Protein AF-A0A2U3LKF2-F1 (afdb_monomer)

InterPro domains:
  IPR025751 RsbT co-antagonist protein RsbRD, N-terminal domain [PF14361] (4-112)

Sequence (149 aa):
MKKQSDRFANPVGHTISQGTKGILEVLIEGKELTEDLPFLNEIIKVRAIQDFTPSKAMIFIFLLKKVVRESLEKEIRQNQIYGALLEFESKIDDLALFAFDIYVKCREQIYELKTDELKRMTYTLLKKANLMYEIPAQEFEVKDQGCNS

Foldseek 3Di:
DDPPPPCVVCVPVVLVVVLVVLLVCCLVVVDDDDPPSVSLLVQLLVCLVVVHDLCRSLVVLLVVLVVVCVVCVVCCVPVVCVVVSVSSNVSSVVSSVVSSVSNVVSNVVVVVVVVVVVVVVVVVVCVVVVVDDPPPPPPPPPPPPPDDD

pLDDT: mean 81.43, std 18.06, range [33.91, 97.38]

Mean predicted aligned error: 11.16 Å

Structure (mmCIF, N/CA/C/O backbone):
data_AF-A0A2U3LKF2-F1
#
_entry.id   AF-A0A2U3LKF2-F1
#
loop_
_atom_site.group_PDB
_atom_site.id
_atom_site.type_symbol
_atom_site.label_atom_id
_atom_site.label_alt_id
_atom_site.label_comp_id
_atom_site.label_asym_id
_atom_site.label_entity_id
_atom_site.label_seq_id
_atom_site.pdbx_PDB_ins_code
_atom_site.Cartn_x
_atom_site.Cartn_y
_atom_site.Cartn_z
_atom_site.occupancy
_atom_site.B_iso_or_equiv
_atom_site.auth_seq_id
_atom_site.auth_comp_id
_atom_site.auth_asym_id
_atom_site.auth_atom_id
_atom_site.pdbx_PDB_model_num
ATOM 1 N N . MET A 1 1 ? -39.395 9.432 -0.610 1.00 33.91 1 MET A N 1
ATOM 2 C CA . MET A 1 1 ? -38.718 9.496 -1.926 1.00 33.91 1 MET A CA 1
ATOM 3 C C . MET A 1 1 ? -37.550 8.518 -1.905 1.00 33.91 1 MET A C 1
ATOM 5 O O . MET A 1 1 ? -36.685 8.651 -1.050 1.00 33.91 1 MET A O 1
ATOM 9 N N . LYS A 1 2 ? -37.569 7.479 -2.751 1.00 38.84 2 LYS A N 1
ATOM 10 C CA . LYS A 1 2 ? -36.494 6.476 -2.832 1.00 38.84 2 LYS A CA 1
ATOM 11 C C . LYS A 1 2 ? -35.317 7.085 -3.598 1.00 38.84 2 LYS A C 1
ATOM 13 O O . LYS A 1 2 ? -35.422 7.298 -4.800 1.00 38.84 2 LYS A O 1
ATOM 18 N N . LYS A 1 3 ? -34.216 7.378 -2.905 1.00 44.25 3 LYS A N 1
ATOM 19 C CA . LYS A 1 3 ? -32.954 7.803 -3.521 1.00 44.25 3 LYS A CA 1
ATOM 20 C C . LYS A 1 3 ? -32.288 6.549 -4.094 1.00 4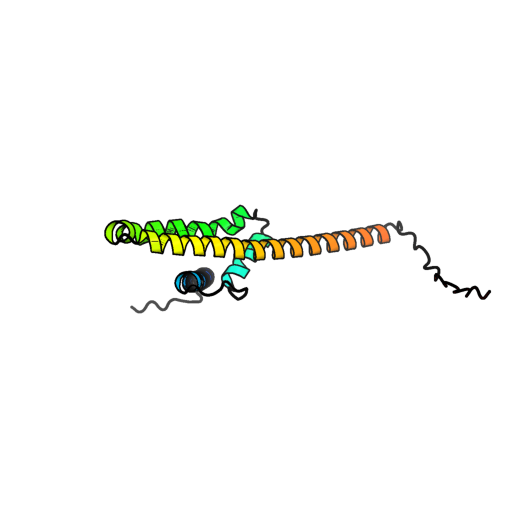4.25 3 LYS A C 1
ATOM 22 O O . LYS A 1 3 ? -31.585 5.845 -3.378 1.00 44.25 3 LYS A O 1
ATOM 27 N N . GLN A 1 4 ? -32.595 6.208 -5.345 1.00 44.81 4 GLN A N 1
ATOM 28 C CA . GLN A 1 4 ? -31.778 5.247 -6.086 1.00 44.81 4 GLN A CA 1
ATOM 29 C C . GLN A 1 4 ? -30.363 5.826 -6.132 1.00 44.81 4 GLN A C 1
ATOM 31 O O . GLN A 1 4 ? -30.167 6.938 -6.620 1.00 44.81 4 GLN A O 1
ATOM 36 N N . SER A 1 5 ? -29.402 5.127 -5.523 1.00 47.59 5 SER A N 1
ATOM 37 C CA . SER A 1 5 ? -27.995 5.490 -5.619 1.00 47.59 5 SER A CA 1
ATOM 38 C C . SER A 1 5 ? -27.586 5.311 -7.072 1.00 47.59 5 SER A C 1
ATOM 40 O O . SER A 1 5 ? -27.489 4.201 -7.599 1.00 47.59 5 SER A O 1
ATOM 42 N N . ASP A 1 6 ? -27.443 6.441 -7.744 1.00 51.88 6 ASP A N 1
ATOM 43 C CA . ASP A 1 6 ? -27.076 6.482 -9.139 1.00 51.88 6 ASP A CA 1
ATOM 44 C C . ASP A 1 6 ? -25.605 6.072 -9.259 1.00 51.88 6 ASP A C 1
ATOM 46 O O . ASP A 1 6 ? -24.676 6.856 -9.061 1.00 51.88 6 ASP A O 1
ATOM 50 N N . ARG A 1 7 ? -25.406 4.776 -9.504 1.00 46.69 7 ARG A N 1
ATOM 51 C CA . ARG A 1 7 ? -24.106 4.127 -9.719 1.00 46.69 7 ARG A CA 1
ATOM 52 C C . ARG A 1 7 ? -23.312 4.754 -10.876 1.00 46.69 7 ARG A C 1
ATOM 54 O O . ARG A 1 7 ? -22.106 4.544 -10.946 1.00 46.69 7 ARG A O 1
ATOM 61 N N . PHE A 1 8 ? -23.964 5.549 -11.730 1.00 52.59 8 PHE A N 1
ATOM 62 C CA . PHE A 1 8 ? -23.342 6.284 -12.830 1.00 52.59 8 PHE A CA 1
ATOM 63 C C . PHE A 1 8 ? -23.100 7.770 -12.527 1.00 52.59 8 PHE A C 1
ATOM 65 O O . PHE A 1 8 ? -22.276 8.386 -13.196 1.00 52.59 8 PHE A O 1
ATOM 72 N N . ALA A 1 9 ? -23.734 8.347 -11.499 1.00 57.00 9 ALA A N 1
ATOM 73 C CA . ALA A 1 9 ? -23.534 9.756 -11.144 1.00 57.00 9 ALA A CA 1
ATOM 74 C C . ALA A 1 9 ? -22.242 10.011 -10.346 1.00 57.00 9 ALA A C 1
ATOM 76 O O . ALA A 1 9 ? -21.758 11.140 -10.305 1.00 57.00 9 ALA A O 1
ATOM 77 N N . ASN A 1 10 ? -21.675 8.981 -9.700 1.00 48.38 10 ASN A N 1
ATOM 78 C CA . ASN A 1 10 ? -20.388 9.071 -9.000 1.00 48.38 10 ASN A CA 1
ATOM 79 C C . ASN A 1 10 ? -19.623 7.728 -9.024 1.00 48.38 10 ASN A C 1
ATOM 81 O O . ASN A 1 10 ? -19.538 7.038 -8.001 1.00 48.38 10 ASN A O 1
ATOM 85 N N . PRO A 1 11 ? -19.066 7.339 -10.183 1.00 59.09 11 PRO A N 1
ATOM 86 C CA . PRO A 1 11 ? -18.364 6.065 -10.340 1.00 59.09 11 PRO A CA 1
ATOM 87 C C . PRO A 1 11 ? -17.124 5.965 -9.440 1.00 59.09 11 PRO A C 1
ATOM 89 O O . PRO A 1 11 ? -16.844 4.904 -8.892 1.00 59.09 11 PRO A O 1
ATOM 92 N N . VAL A 1 12 ? -16.428 7.083 -9.200 1.00 66.19 12 VAL A N 1
ATOM 93 C CA . VAL A 1 12 ? -15.247 7.132 -8.322 1.00 66.19 12 VAL A CA 1
ATOM 94 C C . VAL A 1 12 ? -15.630 6.839 -6.872 1.00 66.19 12 VAL A 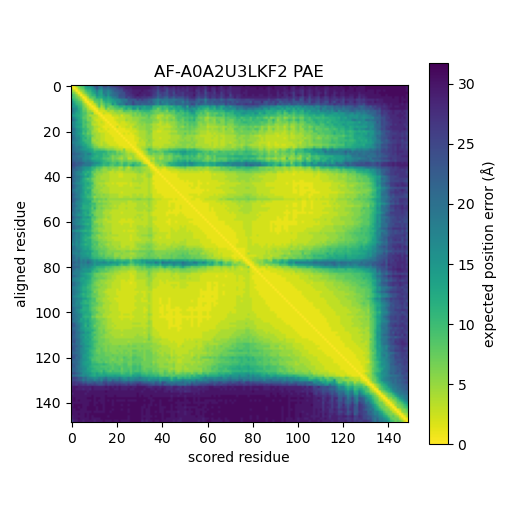C 1
ATOM 96 O O . VAL A 1 12 ? -15.018 5.991 -6.226 1.00 66.19 12 VAL A O 1
ATOM 99 N N . GLY A 1 13 ? -16.682 7.490 -6.366 1.00 66.19 13 GLY A N 1
ATOM 100 C CA . GLY A 1 13 ? -17.181 7.249 -5.013 1.00 66.19 13 GLY A CA 1
ATOM 101 C C . GLY A 1 13 ? -17.673 5.815 -4.813 1.00 66.19 13 GLY A C 1
ATOM 102 O O . GLY A 1 13 ? -17.444 5.232 -3.754 1.00 66.19 13 GLY A O 1
ATOM 103 N N . HIS A 1 14 ? -18.299 5.220 -5.833 1.00 71.00 14 HIS A N 1
ATOM 104 C CA . HIS A 1 14 ? -18.740 3.828 -5.774 1.00 71.00 14 HIS A CA 1
ATOM 105 C C . HIS A 1 14 ? -17.561 2.849 -5.696 1.00 71.00 14 HIS A C 1
ATOM 107 O O . HIS A 1 14 ? -17.560 1.985 -4.819 1.00 71.00 14 HIS A O 1
ATOM 113 N N . THR A 1 15 ? -16.537 3.019 -6.540 1.00 71.25 15 THR A N 1
ATOM 114 C CA . THR A 1 15 ? -15.325 2.183 -6.526 1.00 71.25 15 THR A CA 1
ATOM 115 C C . THR A 1 15 ? -14.587 2.279 -5.196 1.00 71.25 15 THR A C 1
ATOM 117 O O . THR A 1 15 ? -14.212 1.253 -4.632 1.00 71.25 15 THR A O 1
ATOM 120 N N . ILE A 1 16 ? -14.434 3.492 -4.651 1.00 73.25 16 ILE A N 1
ATOM 121 C CA . ILE A 1 16 ? -13.824 3.692 -3.331 1.00 73.25 16 ILE A CA 1
ATOM 122 C C . ILE A 1 16 ? -14.653 2.988 -2.256 1.00 73.25 16 ILE A C 1
ATOM 124 O O . ILE A 1 16 ? -14.103 2.232 -1.468 1.00 73.25 16 ILE A O 1
ATOM 128 N N . SER A 1 17 ? -15.975 3.171 -2.246 1.00 75.69 17 SER A N 1
ATOM 129 C CA . SER A 1 17 ? -16.845 2.553 -1.239 1.00 75.69 17 SER A CA 1
ATOM 130 C C . SER A 1 17 ? -16.799 1.022 -1.272 1.00 75.69 17 SER A C 1
ATOM 132 O O . SER A 1 17 ? -16.689 0.406 -0.213 1.00 75.69 17 SER A O 1
ATOM 134 N N . GLN A 1 18 ? -16.858 0.407 -2.456 1.00 77.69 18 GLN A N 1
ATOM 135 C CA . GLN A 1 18 ? -16.754 -1.051 -2.600 1.00 77.69 18 GLN A CA 1
ATOM 136 C C . GLN A 1 18 ? -15.370 -1.557 -2.189 1.00 77.69 18 GLN A C 1
ATOM 138 O O . GLN A 1 18 ? -15.256 -2.535 -1.457 1.00 77.69 18 GLN A O 1
ATOM 143 N N . GLY A 1 19 ? -14.323 -0.849 -2.602 1.00 79.75 19 GLY A N 1
ATOM 144 C CA . GLY A 1 19 ? -12.950 -1.170 -2.257 1.00 79.75 19 GLY A CA 1
ATOM 145 C C . GLY A 1 19 ? -12.657 -1.110 -0.763 1.00 79.75 19 GLY A C 1
ATOM 146 O O . GLY A 1 19 ? -12.102 -2.045 -0.190 1.00 79.75 19 GLY A O 1
ATOM 147 N N . THR A 1 20 ? -13.084 -0.028 -0.112 1.00 80.25 20 THR A N 1
ATOM 148 C CA . THR A 1 20 ? -12.977 0.130 1.340 1.00 80.25 20 THR A CA 1
ATOM 149 C C . THR A 1 20 ? -13.792 -0.927 2.075 1.00 80.25 20 THR A C 1
ATOM 151 O O . THR A 1 20 ? -13.318 -1.453 3.078 1.00 80.25 20 THR A O 1
ATOM 154 N N . LYS A 1 21 ? -14.984 -1.280 1.573 1.00 83.00 21 LYS A N 1
ATOM 155 C CA . LYS A 1 21 ? -15.794 -2.358 2.148 1.00 83.00 21 LYS A CA 1
ATOM 156 C C . LYS A 1 21 ? -15.058 -3.700 2.099 1.00 83.00 21 LYS A C 1
ATOM 158 O O . LYS A 1 21 ? -14.974 -4.352 3.130 1.00 83.00 21 LYS A O 1
ATOM 163 N N . GLY A 1 22 ? -14.469 -4.062 0.958 1.00 82.38 22 GLY A N 1
ATOM 164 C CA . GLY A 1 22 ? -13.697 -5.303 0.832 1.00 82.38 22 GLY A CA 1
ATOM 165 C C . GLY A 1 22 ? -12.484 -5.353 1.767 1.00 82.38 22 GLY A C 1
ATOM 166 O O . GLY A 1 22 ? -12.247 -6.368 2.414 1.00 82.38 22 GLY A O 1
ATOM 167 N N . ILE A 1 23 ? -11.759 -4.237 1.915 1.00 85.50 23 ILE A N 1
ATOM 168 C CA . ILE A 1 23 ? -10.658 -4.135 2.889 1.00 85.50 23 ILE A CA 1
ATOM 169 C C . ILE A 1 23 ? -11.175 -4.345 4.318 1.00 85.50 23 ILE A C 1
ATOM 171 O O . ILE A 1 23 ? -10.581 -5.097 5.086 1.00 85.50 23 ILE A O 1
ATOM 175 N N . LEU A 1 24 ? -12.281 -3.693 4.682 1.00 83.88 24 LEU A N 1
ATOM 176 C CA . LEU A 1 24 ? -12.844 -3.799 6.024 1.00 83.88 24 LEU A CA 1
ATOM 177 C C . LEU A 1 24 ? -13.338 -5.220 6.330 1.00 83.88 24 LEU A C 1
ATOM 179 O O . LEU A 1 24 ? -13.115 -5.705 7.434 1.00 83.88 24 LEU A O 1
ATOM 183 N N . GLU A 1 25 ? -13.967 -5.892 5.365 1.00 84.69 25 GLU A N 1
ATOM 184 C CA . GLU A 1 25 ? -14.398 -7.289 5.497 1.00 84.69 25 GLU A CA 1
ATOM 185 C C . GLU A 1 25 ? -13.208 -8.207 5.787 1.00 84.69 25 GLU A C 1
ATOM 187 O O . GLU A 1 25 ? -13.260 -8.971 6.746 1.00 84.69 25 GLU A O 1
ATOM 192 N N . VAL A 1 26 ? -12.099 -8.070 5.053 1.00 85.81 26 VAL A N 1
ATOM 193 C CA . VAL A 1 26 ? -10.884 -8.860 5.312 1.00 85.81 26 VAL A CA 1
ATOM 194 C C . VAL A 1 26 ? -10.314 -8.590 6.707 1.00 85.81 26 VAL A C 1
ATOM 196 O O . VAL A 1 26 ? -10.003 -9.533 7.437 1.00 85.81 26 VAL A O 1
ATOM 199 N N . LEU A 1 27 ? -10.242 -7.320 7.119 1.00 87.12 27 LEU A N 1
ATOM 200 C CA . LEU A 1 27 ? -9.742 -6.944 8.446 1.00 87.12 27 LEU A CA 1
ATOM 201 C C . LEU A 1 27 ? -10.626 -7.491 9.582 1.00 87.12 27 LEU A C 1
ATOM 203 O O . LEU A 1 27 ? -10.112 -7.973 10.594 1.00 87.12 27 LEU A O 1
ATOM 207 N N . ILE A 1 28 ? -11.951 -7.442 9.433 1.00 86.06 28 ILE A N 1
ATOM 208 C CA . ILE A 1 28 ? -12.887 -7.928 10.456 1.00 86.06 28 ILE A CA 1
ATOM 209 C C . ILE A 1 28 ? -12.882 -9.455 10.506 1.00 86.06 28 ILE A C 1
ATOM 211 O O . ILE A 1 28 ? -12.711 -10.033 11.578 1.00 86.06 28 ILE A O 1
ATOM 215 N N . GLU A 1 29 ? -13.021 -10.111 9.356 1.00 83.31 29 GLU A N 1
ATOM 216 C CA . GLU A 1 29 ? -13.147 -11.567 9.264 1.00 83.31 29 GLU A CA 1
ATOM 217 C C . GLU A 1 29 ? -11.816 -12.288 9.518 1.00 83.31 29 GLU A C 1
ATOM 219 O O . GLU A 1 29 ? -11.813 -13.495 9.745 1.00 83.31 29 GLU A O 1
ATOM 224 N N . GLY A 1 30 ? -10.686 -11.564 9.515 1.00 71.44 30 GLY A N 1
ATOM 225 C CA . GLY A 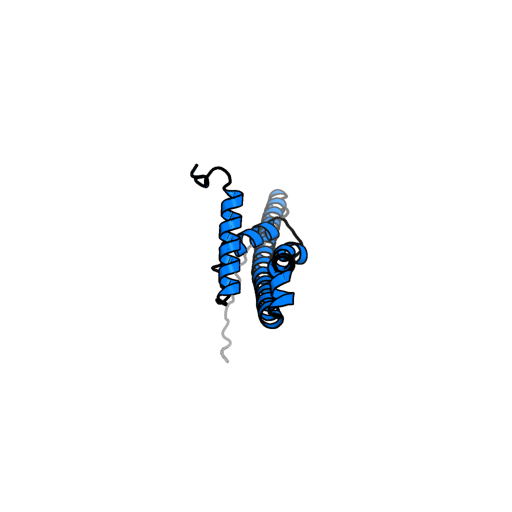1 30 ? -9.361 -12.155 9.717 1.00 71.44 30 GLY A CA 1
ATOM 226 C C . GLY A 1 30 ? -8.984 -13.125 8.601 1.00 71.44 30 GLY A C 1
ATOM 227 O O . GLY A 1 30 ? -8.244 -14.077 8.836 1.00 71.44 30 GLY A O 1
ATOM 228 N N . LYS A 1 31 ? -9.531 -12.906 7.401 1.00 74.81 31 LYS A N 1
ATOM 229 C CA . LYS A 1 31 ? -9.160 -13.669 6.213 1.00 74.81 31 LYS A CA 1
ATOM 230 C C . LYS A 1 31 ? -7.699 -13.404 5.877 1.00 74.81 31 LYS A C 1
ATOM 232 O O . LYS A 1 31 ? -7.184 -12.313 6.115 1.00 74.81 31 LYS A O 1
ATOM 237 N N . GLU A 1 32 ? -7.059 -14.408 5.297 1.00 73.12 32 GLU A N 1
ATOM 238 C CA . GLU A 1 32 ? -5.692 -14.283 4.813 1.00 73.12 32 GLU A CA 1
ATOM 239 C C . GLU A 1 32 ? -5.599 -13.158 3.772 1.00 73.12 32 GLU A C 1
ATOM 241 O O . GLU A 1 32 ? -6.438 -13.047 2.869 1.00 73.12 32 GLU A O 1
ATOM 246 N N . LEU A 1 33 ? -4.591 -12.298 3.930 1.00 76.19 33 LEU A N 1
ATOM 247 C CA . LEU A 1 33 ? -4.280 -11.245 2.973 1.00 76.19 33 LEU A CA 1
ATOM 248 C C . LEU A 1 33 ? -3.720 -11.907 1.717 1.00 76.19 33 LEU A C 1
ATOM 250 O O . LEU A 1 33 ? -2.580 -12.360 1.693 1.00 76.19 33 LEU A O 1
ATOM 254 N N . THR A 1 34 ? -4.544 -11.991 0.683 1.00 70.56 34 THR A N 1
ATOM 255 C CA . THR A 1 34 ? -4.168 -12.585 -0.601 1.00 70.56 34 THR A CA 1
ATOM 256 C C . THR A 1 34 ? -4.045 -11.507 -1.670 1.00 70.56 34 THR A C 1
ATOM 258 O O . THR A 1 34 ? -4.594 -10.406 -1.545 1.00 70.56 34 THR A O 1
ATOM 261 N N . GLU A 1 35 ? -3.343 -11.832 -2.760 1.00 59.97 35 GLU A N 1
ATOM 262 C CA . GLU A 1 35 ? -3.232 -10.962 -3.941 1.00 59.97 35 GLU A CA 1
ATOM 263 C C . GLU A 1 35 ? -4.603 -10.635 -4.574 1.00 59.97 35 GLU A C 1
ATOM 265 O O . GLU A 1 35 ? -4.690 -9.728 -5.396 1.00 59.97 35 GLU A O 1
ATOM 270 N N . ASP A 1 36 ? -5.692 -11.277 -4.143 1.00 64.44 36 ASP A N 1
ATOM 271 C CA . ASP A 1 36 ? -7.050 -11.072 -4.650 1.00 64.44 36 ASP A CA 1
ATOM 272 C C . ASP A 1 36 ? -7.788 -9.876 -4.026 1.00 64.44 36 ASP A C 1
ATOM 274 O O . ASP A 1 36 ? -9.000 -9.762 -4.184 1.00 64.44 36 ASP A O 1
ATOM 278 N N . LEU A 1 37 ? -7.095 -8.956 -3.343 1.00 79.31 37 LEU A N 1
ATOM 279 C CA . LEU A 1 37 ? -7.643 -7.664 -2.906 1.00 79.31 37 LEU A CA 1
ATOM 280 C C . LEU A 1 37 ? -7.552 -6.638 -4.053 1.00 79.31 37 LEU A C 1
ATOM 282 O O . LEU A 1 37 ? -6.597 -5.854 -4.115 1.00 79.31 37 LEU A O 1
ATOM 286 N N . PRO A 1 38 ? -8.538 -6.562 -4.972 1.00 81.12 38 PRO A N 1
ATOM 287 C CA . PRO A 1 38 ? -8.337 -5.921 -6.268 1.00 81.12 38 PRO A CA 1
ATOM 288 C C . PRO A 1 38 ? -8.229 -4.409 -6.094 1.00 81.12 38 PRO A C 1
ATOM 290 O O . PRO A 1 38 ? -7.393 -3.755 -6.705 1.00 81.12 38 PRO A O 1
ATOM 293 N N . PHE A 1 39 ? -9.023 -3.847 -5.182 1.00 84.38 39 PHE A N 1
ATOM 294 C CA . PHE A 1 39 ? -8.969 -2.426 -4.874 1.00 84.38 39 PHE A CA 1
ATOM 295 C C . PHE A 1 39 ? -7.638 -2.003 -4.249 1.00 84.38 39 PHE A C 1
ATOM 297 O O . PHE A 1 39 ? -7.114 -0.951 -4.613 1.00 84.38 39 PHE A O 1
ATOM 304 N N . LEU A 1 40 ? -7.091 -2.808 -3.328 1.00 89.31 40 LEU A N 1
ATOM 305 C CA . LEU A 1 40 ? -5.801 -2.520 -2.705 1.00 89.31 40 LEU A CA 1
ATOM 306 C C . LEU A 1 40 ? -4.691 -2.551 -3.758 1.00 89.31 40 LEU A C 1
ATOM 308 O O . LEU A 1 40 ? -3.914 -1.606 -3.858 1.00 89.31 40 LEU A O 1
ATOM 312 N N . ASN A 1 41 ? -4.669 -3.582 -4.601 1.00 89.38 41 ASN A N 1
ATOM 313 C CA . ASN A 1 41 ? -3.715 -3.669 -5.700 1.00 89.38 41 ASN A CA 1
ATOM 314 C C . ASN A 1 41 ? -3.776 -2.448 -6.616 1.00 89.38 41 ASN A C 1
ATOM 316 O O . ASN A 1 41 ? -2.747 -1.838 -6.900 1.00 89.38 41 ASN A O 1
ATOM 320 N N . GLU A 1 42 ? -4.970 -2.061 -7.063 1.00 89.50 42 GLU A N 1
ATOM 321 C CA . GLU A 1 42 ? -5.121 -0.948 -7.999 1.00 89.50 42 GLU A CA 1
ATOM 322 C C . GLU A 1 42 ? -4.697 0.392 -7.386 1.00 89.50 42 GLU A C 1
ATOM 324 O O . GLU A 1 42 ? -3.937 1.136 -8.010 1.00 89.50 42 GLU A O 1
ATOM 329 N N . ILE A 1 43 ? -5.093 0.698 -6.143 1.00 91.12 43 ILE A N 1
ATOM 330 C CA . ILE A 1 43 ? -4.673 1.956 -5.509 1.00 91.12 43 ILE A CA 1
ATOM 331 C C . ILE A 1 43 ? -3.158 2.001 -5.274 1.00 91.12 43 ILE A C 1
ATOM 333 O O . ILE A 1 43 ? -2.543 3.057 -5.450 1.00 91.12 43 ILE A O 1
ATOM 337 N N . ILE A 1 44 ? -2.541 0.872 -4.915 1.00 94.12 44 ILE A N 1
ATOM 338 C CA . ILE A 1 44 ? -1.095 0.792 -4.707 1.00 94.12 44 ILE A CA 1
ATOM 339 C C . ILE A 1 44 ? -0.333 0.944 -6.026 1.00 94.12 44 ILE A C 1
ATOM 341 O O . ILE A 1 44 ? 0.602 1.745 -6.085 1.00 94.12 44 ILE A O 1
ATOM 345 N N . LYS A 1 45 ? -0.763 0.269 -7.101 1.00 93.56 45 LYS A N 1
ATOM 346 C CA . LYS A 1 45 ? -0.178 0.426 -8.444 1.00 93.56 45 LYS A CA 1
ATOM 347 C C . LYS A 1 45 ? -0.255 1.870 -8.930 1.00 93.56 45 LYS A C 1
ATOM 349 O O . LYS A 1 45 ? 0.751 2.417 -9.374 1.00 93.56 45 LYS A O 1
ATOM 354 N N . VAL A 1 46 ? -1.415 2.521 -8.799 1.00 93.25 46 VAL A N 1
ATOM 355 C CA . VAL A 1 46 ? -1.577 3.936 -9.179 1.00 93.25 46 VAL A CA 1
ATOM 356 C C . VAL A 1 46 ? -0.579 4.815 -8.425 1.00 93.25 46 VAL A C 1
ATOM 358 O O . VAL A 1 46 ? 0.093 5.647 -9.034 1.00 93.25 46 VAL A O 1
ATOM 361 N N . ARG A 1 47 ? -0.420 4.601 -7.115 1.00 94.19 47 ARG A N 1
ATOM 362 C CA . ARG A 1 47 ? 0.533 5.364 -6.296 1.00 94.19 47 ARG A CA 1
ATOM 363 C C . ARG A 1 47 ? 1.994 5.084 -6.671 1.00 94.19 47 ARG A C 1
ATOM 365 O O . ARG A 1 47 ? 2.802 6.010 -6.646 1.00 94.19 47 ARG A O 1
ATOM 372 N N . ALA A 1 48 ? 2.330 3.852 -7.051 1.00 96.00 48 ALA A N 1
ATOM 373 C CA . ALA A 1 48 ? 3.658 3.488 -7.546 1.00 96.00 48 ALA A CA 1
ATOM 374 C C . ALA A 1 48 ? 3.984 4.160 -8.889 1.00 96.00 48 ALA A C 1
ATOM 376 O O . ALA A 1 48 ? 5.082 4.700 -9.050 1.00 96.00 48 ALA A O 1
ATOM 377 N N . ILE A 1 49 ? 3.021 4.188 -9.817 1.00 95.06 49 ILE A N 1
ATOM 378 C CA . ILE A 1 49 ? 3.129 4.876 -11.115 1.00 95.06 49 ILE A CA 1
ATOM 379 C C . ILE A 1 49 ? 3.288 6.390 -10.924 1.00 95.06 49 ILE A C 1
ATOM 381 O O . ILE A 1 49 ? 4.077 7.020 -11.623 1.00 95.06 49 ILE A O 1
ATOM 385 N N . GLN A 1 50 ? 2.584 6.970 -9.949 1.00 94.38 50 GLN A N 1
ATOM 386 C CA . GLN A 1 50 ? 2.663 8.393 -9.594 1.00 94.38 50 GLN A CA 1
ATOM 387 C C . GLN A 1 50 ? 3.939 8.789 -8.828 1.00 94.38 50 GLN A C 1
ATOM 389 O O . GLN A 1 50 ? 4.054 9.935 -8.402 1.00 94.38 50 GLN A O 1
ATOM 394 N N . ASP A 1 51 ? 4.895 7.872 -8.656 1.00 93.56 51 ASP A N 1
ATOM 395 C CA . ASP A 1 51 ? 6.200 8.149 -8.042 1.00 93.56 51 ASP A CA 1
ATOM 396 C C . ASP A 1 51 ? 6.140 8.637 -6.587 1.00 93.56 51 ASP A C 1
ATOM 398 O O . ASP A 1 51 ? 7.020 9.348 -6.099 1.00 93.56 51 ASP A O 1
ATOM 402 N N . PHE A 1 52 ? 5.099 8.236 -5.852 1.00 95.62 52 PHE A N 1
ATOM 403 C CA . PHE A 1 52 ? 5.051 8.476 -4.414 1.00 95.62 52 PHE A CA 1
ATOM 404 C C . PHE A 1 52 ? 6.167 7.722 -3.696 1.00 95.62 52 PHE A C 1
ATOM 406 O O . PHE A 1 52 ? 6.501 6.607 -4.060 1.00 95.62 52 PHE A O 1
ATOM 413 N N . THR A 1 53 ? 6.703 8.279 -2.608 1.00 97.38 53 THR A N 1
ATOM 414 C CA . THR A 1 53 ? 7.573 7.497 -1.717 1.00 97.38 53 THR A CA 1
ATOM 415 C C . THR A 1 53 ? 6.782 6.339 -1.098 1.00 97.38 53 THR A C 1
ATOM 417 O O . THR A 1 53 ? 5.573 6.491 -0.889 1.00 97.38 53 THR A O 1
ATOM 420 N N . PRO A 1 54 ? 7.429 5.227 -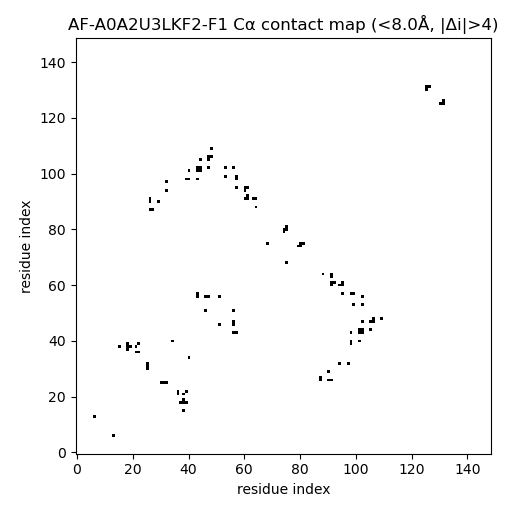0.699 1.00 96.56 54 PRO A N 1
ATOM 421 C CA . PRO A 1 54 ? 6.716 4.110 -0.077 1.00 96.56 54 PRO A CA 1
ATOM 422 C C . PRO A 1 54 ? 5.873 4.541 1.134 1.00 96.56 54 PRO A C 1
ATOM 424 O O . PRO A 1 54 ? 4.710 4.169 1.264 1.00 96.56 54 PRO A O 1
ATOM 427 N N . SER A 1 55 ? 6.406 5.440 1.968 1.00 97.25 55 SER A N 1
ATOM 428 C CA . SER A 1 55 ? 5.680 6.018 3.106 1.00 97.25 55 SER A CA 1
ATOM 429 C C . SER A 1 55 ? 4.402 6.763 2.697 1.00 97.25 55 SER A C 1
ATOM 431 O O . SER A 1 55 ? 3.348 6.570 3.304 1.00 97.25 55 SER A O 1
ATOM 433 N N . LYS A 1 56 ? 4.457 7.586 1.641 1.00 95.75 56 LYS A N 1
ATOM 434 C CA . LYS A 1 56 ? 3.279 8.285 1.105 1.00 95.75 56 LYS A CA 1
ATOM 435 C C . LYS A 1 56 ? 2.304 7.317 0.442 1.00 95.75 56 LYS A C 1
ATOM 437 O O . LYS A 1 56 ? 1.095 7.533 0.514 1.00 95.75 56 LYS A O 1
ATOM 442 N N . ALA A 1 57 ? 2.805 6.249 -0.173 1.00 94.94 57 ALA A N 1
ATOM 443 C CA . ALA A 1 57 ? 1.967 5.236 -0.787 1.00 94.94 57 ALA A CA 1
ATOM 444 C C . ALA A 1 57 ? 1.118 4.497 0.264 1.00 94.94 57 ALA A C 1
ATOM 446 O O . ALA A 1 57 ? -0.075 4.323 0.028 1.00 94.94 57 ALA A O 1
ATOM 447 N N . MET A 1 58 ? 1.673 4.198 1.446 1.00 96.25 58 MET A N 1
ATOM 448 C CA . MET A 1 58 ? 0.987 3.440 2.508 1.00 96.25 58 MET A CA 1
ATOM 449 C C . MET A 1 58 ? 0.177 4.279 3.501 1.00 96.25 58 MET A C 1
ATOM 451 O O . MET A 1 58 ? -0.692 3.738 4.179 1.00 96.25 58 MET A O 1
ATOM 455 N N . ILE A 1 59 ? 0.409 5.595 3.596 1.00 94.50 59 ILE A N 1
ATOM 456 C CA . ILE A 1 59 ? -0.161 6.436 4.669 1.00 94.50 59 ILE A CA 1
ATOM 457 C C . ILE A 1 59 ? -1.681 6.293 4.850 1.00 94.50 59 ILE A C 1
ATOM 459 O O . ILE A 1 59 ? -2.176 6.335 5.971 1.00 94.50 59 ILE A O 1
ATOM 463 N N . PHE A 1 60 ? -2.427 6.088 3.761 1.00 91.12 60 PHE A N 1
ATOM 464 C CA . PHE A 1 60 ? -3.886 5.970 3.810 1.00 91.12 60 PHE A CA 1
ATOM 465 C C . PHE A 1 60 ? -4.371 4.733 4.574 1.00 91.12 60 PHE A C 1
ATOM 467 O O . PHE A 1 60 ? -5.444 4.786 5.166 1.00 91.12 60 PHE A O 1
ATOM 474 N N . ILE A 1 61 ? -3.581 3.656 4.595 1.00 93.50 61 ILE A N 1
ATOM 475 C CA . ILE A 1 61 ? -3.889 2.433 5.342 1.00 93.50 61 ILE A CA 1
ATOM 476 C C . ILE A 1 61 ? -3.823 2.743 6.839 1.00 93.50 61 ILE A C 1
ATOM 478 O O . ILE A 1 61 ? -4.771 2.486 7.574 1.00 93.50 61 ILE A O 1
ATOM 482 N N . PHE A 1 62 ? -2.764 3.424 7.283 1.00 93.94 62 PHE A N 1
ATOM 483 C CA . PHE A 1 62 ? -2.607 3.821 8.685 1.00 93.94 62 PHE A CA 1
ATOM 484 C C . PHE A 1 62 ? -3.646 4.848 9.153 1.00 93.94 62 PHE A C 1
ATOM 486 O O . PHE A 1 62 ? -4.008 4.863 10.331 1.00 93.94 62 PHE A O 1
ATOM 493 N N . LEU A 1 63 ? -4.179 5.682 8.250 1.00 93.06 63 LEU A N 1
ATOM 494 C CA . LEU A 1 63 ? -5.271 6.604 8.584 1.00 93.06 63 LEU A CA 1
ATOM 495 C C . LEU A 1 63 ? -6.543 5.871 9.041 1.00 93.06 63 LEU A C 1
ATOM 497 O O . LEU A 1 63 ? -7.313 6.449 9.809 1.00 93.06 63 LEU A O 1
ATOM 501 N N . LEU A 1 64 ? -6.738 4.601 8.659 1.00 91.44 64 LEU A N 1
ATOM 502 C CA . LEU A 1 64 ? -7.863 3.792 9.137 1.00 91.44 64 LEU A CA 1
ATOM 503 C C . LEU A 1 64 ? -7.860 3.653 10.662 1.00 91.44 64 LEU A C 1
ATOM 505 O O . LEU A 1 64 ? -8.921 3.737 11.274 1.00 91.44 64 LEU A O 1
ATOM 509 N N . LYS A 1 65 ? -6.682 3.543 11.293 1.00 93.75 65 LYS A N 1
ATOM 510 C CA . LYS A 1 65 ? -6.567 3.477 12.761 1.00 93.75 65 LYS A CA 1
ATOM 511 C C . LYS A 1 65 ? -7.185 4.705 13.417 1.00 93.75 65 LYS A C 1
ATOM 513 O O . LYS A 1 65 ? -7.955 4.596 14.366 1.00 93.75 65 LYS A O 1
ATOM 518 N N . LYS A 1 66 ? -6.883 5.888 12.874 1.00 93.12 66 LYS A N 1
ATOM 519 C CA . LYS A 1 66 ? -7.439 7.152 13.364 1.00 93.12 66 LYS A CA 1
ATOM 520 C C . LYS A 1 66 ? -8.959 7.180 13.201 1.00 93.12 66 LYS A C 1
ATOM 522 O O . LYS A 1 66 ? -9.654 7.456 14.172 1.00 93.12 66 LYS A O 1
ATOM 527 N N . VAL A 1 67 ? -9.458 6.832 12.013 1.00 91.94 67 VAL A N 1
ATOM 528 C CA . VAL A 1 67 ? -10.901 6.811 11.723 1.00 91.94 67 VAL A CA 1
ATOM 529 C C . VAL A 1 67 ? -11.645 5.870 12.671 1.00 91.94 67 VAL A C 1
ATOM 531 O O . VAL A 1 67 ? -12.695 6.240 13.192 1.00 91.94 67 VAL A O 1
ATOM 534 N N . VAL A 1 68 ? -11.106 4.678 12.939 1.00 91.38 68 VAL A N 1
ATOM 535 C CA . VAL A 1 68 ? -11.738 3.707 13.844 1.00 91.38 68 VAL A CA 1
ATOM 536 C C . VAL A 1 68 ? -11.728 4.189 15.293 1.00 91.38 68 VAL A C 1
ATOM 538 O O . VAL A 1 68 ? -12.765 4.120 15.948 1.00 91.38 68 VAL A O 1
ATOM 541 N N . ARG A 1 69 ? -10.615 4.750 15.783 1.00 92.50 69 ARG A N 1
ATOM 542 C CA . ARG A 1 69 ? -10.543 5.326 17.140 1.00 92.50 69 ARG A CA 1
ATOM 543 C C . ARG A 1 69 ? -11.542 6.460 17.348 1.00 92.50 69 ARG A C 1
ATOM 545 O O . ARG A 1 69 ? -12.178 6.521 18.393 1.00 92.50 69 ARG A O 1
ATOM 552 N N . GLU A 1 70 ? -11.675 7.345 16.362 1.00 94.12 70 GLU A N 1
ATOM 553 C CA . GLU A 1 70 ? -12.633 8.454 16.406 1.00 94.12 70 GLU A CA 1
ATOM 554 C C . GLU A 1 70 ? -14.079 7.946 16.330 1.00 94.12 70 GLU A C 1
ATOM 556 O O . GLU A 1 70 ? -14.944 8.424 17.060 1.00 94.12 70 GLU A O 1
ATOM 561 N N . SER A 1 71 ? -14.343 6.941 15.489 1.00 91.69 71 SER A N 1
ATOM 562 C CA . SER A 1 71 ? -15.692 6.389 15.302 1.00 91.69 71 SER A CA 1
ATOM 563 C C . SER A 1 71 ? -16.185 5.578 16.501 1.00 91.69 71 SER A C 1
ATOM 565 O O . SER A 1 71 ? -17.388 5.536 16.736 1.00 91.69 71 SER A O 1
ATOM 567 N N . LEU A 1 72 ? -15.274 4.941 17.243 1.00 91.06 72 LEU A N 1
ATOM 568 C CA . LEU A 1 72 ? -15.582 4.063 18.377 1.00 91.06 72 LEU A CA 1
ATOM 569 C C . LEU A 1 72 ? -15.211 4.680 19.733 1.00 91.06 72 LEU A C 1
ATOM 571 O O . LEU A 1 72 ? -15.075 3.959 20.721 1.00 91.06 72 LEU A O 1
ATOM 575 N N . GLU A 1 73 ? -15.003 5.999 19.814 1.00 91.44 73 GLU A N 1
ATOM 576 C CA . GLU A 1 73 ? -14.488 6.643 21.032 1.00 91.44 73 GLU A CA 1
ATOM 577 C C . GLU A 1 73 ? -15.335 6.310 22.276 1.00 91.44 73 GLU A C 1
ATOM 579 O O . GLU A 1 73 ? -14.798 6.045 23.357 1.00 91.44 73 GLU A O 1
ATOM 584 N N . LYS A 1 74 ? -16.666 6.297 22.133 1.00 90.00 74 LYS A N 1
ATOM 585 C CA . LYS A 1 74 ? -17.586 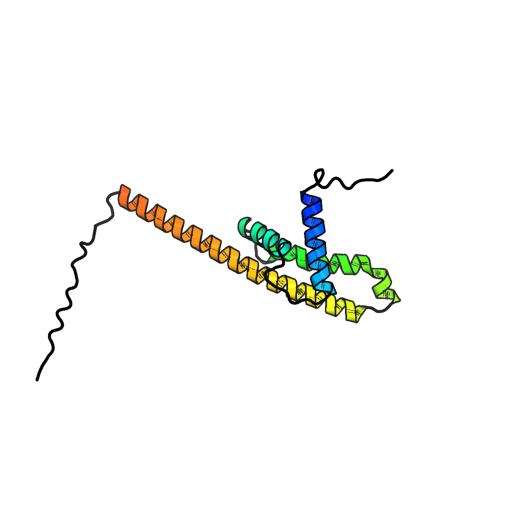6.014 23.243 1.00 90.00 74 LYS A CA 1
ATOM 586 C C . LYS A 1 74 ? -17.496 4.557 23.676 1.00 90.00 74 LYS A C 1
ATOM 588 O O . LYS A 1 74 ? -17.382 4.285 24.867 1.00 90.00 74 LYS A O 1
ATOM 593 N N . GLU A 1 75 ? -17.501 3.638 22.722 1.00 90.00 75 GLU A N 1
ATOM 594 C CA . GLU A 1 75 ? -17.427 2.196 22.926 1.00 90.00 75 GLU A CA 1
ATOM 595 C C . GLU A 1 75 ? -16.091 1.801 23.559 1.00 90.00 75 GLU A C 1
ATOM 597 O O . GLU A 1 75 ? -16.064 0.996 24.486 1.00 90.00 75 GLU A O 1
ATOM 602 N N . ILE A 1 76 ? -14.990 2.421 23.128 1.00 87.00 76 ILE A N 1
ATOM 603 C CA . ILE A 1 76 ? -13.659 2.242 23.719 1.00 87.00 76 ILE A CA 1
ATOM 604 C C . ILE A 1 76 ? -13.678 2.625 25.204 1.00 87.00 76 ILE A C 1
ATOM 606 O O . ILE A 1 76 ? -13.200 1.863 26.045 1.00 87.00 76 ILE A O 1
ATOM 610 N N . ARG A 1 77 ? -14.272 3.777 25.543 1.00 85.56 77 ARG A N 1
ATOM 611 C CA . ARG A 1 77 ? -14.340 4.269 26.929 1.00 85.56 77 ARG A CA 1
ATOM 612 C C . ARG A 1 77 ? -15.305 3.468 27.808 1.00 85.56 77 ARG A C 1
ATOM 614 O O . ARG A 1 77 ? -15.010 3.263 28.981 1.00 85.56 77 ARG A O 1
ATOM 621 N N . GLN A 1 78 ? -16.454 3.059 27.272 1.00 86.75 78 GLN A N 1
ATOM 622 C CA . GLN A 1 78 ? -17.552 2.460 28.044 1.00 86.75 78 GLN A CA 1
ATOM 623 C C . GLN A 1 78 ? -17.477 0.932 28.115 1.00 86.75 78 GLN A C 1
ATOM 625 O O . GLN A 1 78 ? -17.734 0.363 29.170 1.00 86.75 78 GLN A O 1
ATOM 630 N N . ASN A 1 79 ? -17.101 0.275 27.016 1.00 82.38 79 ASN A N 1
ATOM 631 C CA . ASN A 1 79 ? -17.111 -1.186 26.884 1.00 82.38 79 ASN A CA 1
ATOM 632 C C . ASN A 1 79 ? -15.706 -1.804 26.984 1.00 82.38 79 ASN A C 1
ATOM 634 O O . ASN A 1 79 ? -15.556 -3.004 26.781 1.00 82.38 79 ASN A O 1
ATOM 638 N N . GLN A 1 80 ? -14.675 -0.992 27.258 1.00 82.31 80 GLN A N 1
ATOM 639 C CA . GLN A 1 80 ? -13.275 -1.412 27.418 1.00 82.31 80 GLN A CA 1
ATOM 640 C C . GLN A 1 80 ? -12.753 -2.325 26.290 1.00 82.31 80 GLN A C 1
ATOM 642 O O . GLN A 1 80 ? -11.945 -3.222 26.521 1.00 82.31 80 GLN A O 1
ATOM 647 N N . ILE A 1 81 ? -13.151 -2.064 25.042 1.00 87.81 81 ILE A N 1
ATOM 648 C CA . ILE A 1 81 ? -12.785 -2.874 23.862 1.00 87.81 81 ILE A CA 1
ATOM 649 C C . ILE A 1 81 ? -11.327 -2.688 23.393 1.00 87.81 81 ILE A C 1
ATOM 651 O O . ILE A 1 81 ? -11.003 -2.961 22.239 1.00 87.81 81 ILE A O 1
ATOM 655 N N . TYR A 1 82 ? -10.429 -2.224 24.266 1.00 87.25 82 TYR A N 1
ATOM 656 C CA . TYR A 1 82 ? -9.033 -1.922 23.930 1.00 87.25 82 TYR A CA 1
ATOM 657 C C . TYR A 1 82 ? -8.274 -3.130 23.371 1.00 87.25 82 TYR A C 1
ATOM 659 O O . TYR A 1 82 ? -7.482 -2.959 22.451 1.00 87.25 82 TYR A O 1
ATOM 667 N N . GLY A 1 83 ? -8.531 -4.339 23.886 1.00 90.06 83 GLY A N 1
ATOM 668 C CA . GLY A 1 83 ? -7.905 -5.565 23.378 1.00 90.06 83 GLY A CA 1
ATOM 669 C C . GLY A 1 83 ? -8.284 -5.847 21.922 1.00 90.06 83 GLY A C 1
ATOM 670 O O . GLY A 1 83 ? -7.411 -5.951 21.068 1.00 90.06 83 GLY A O 1
ATOM 671 N N . ALA A 1 84 ? -9.586 -5.854 21.622 1.00 89.62 84 ALA A N 1
ATOM 672 C CA . ALA A 1 84 ? -10.088 -6.054 20.261 1.00 89.62 84 ALA A CA 1
ATOM 673 C C . ALA A 1 84 ? -9.643 -4.934 19.302 1.00 89.62 84 ALA A C 1
ATOM 675 O O . ALA A 1 84 ? -9.347 -5.190 18.136 1.00 89.62 84 ALA A O 1
ATOM 676 N N . LEU A 1 85 ? -9.563 -3.690 19.789 1.00 91.88 85 LEU A N 1
ATOM 677 C CA . LEU A 1 85 ? -9.032 -2.575 19.009 1.00 91.88 85 LEU A CA 1
ATOM 678 C C . LEU A 1 85 ? -7.552 -2.784 18.668 1.00 91.88 85 LEU A C 1
ATOM 680 O O . LEU A 1 85 ? -7.162 -2.538 17.532 1.00 91.88 85 LEU A O 1
ATOM 684 N N . LEU A 1 86 ? -6.740 -3.242 19.623 1.00 92.31 86 LEU A N 1
ATOM 685 C CA . LEU A 1 86 ? -5.321 -3.504 19.395 1.00 92.31 86 LEU A CA 1
ATOM 686 C C . LEU A 1 86 ? -5.123 -4.619 18.360 1.00 92.31 86 LEU A C 1
ATOM 688 O O . LEU A 1 86 ? -4.351 -4.438 17.424 1.00 92.31 86 LEU A O 1
ATOM 692 N N . GLU A 1 87 ? -5.868 -5.721 18.476 1.00 91.62 87 GLU A N 1
ATOM 693 C CA . GLU A 1 87 ? -5.850 -6.811 17.489 1.00 91.62 87 GLU A CA 1
ATOM 694 C C . GLU A 1 87 ? -6.235 -6.316 16.089 1.00 91.62 87 GLU A C 1
ATOM 696 O O . GLU A 1 87 ? -5.587 -6.651 15.097 1.00 91.62 87 GLU A O 1
ATOM 701 N N . PHE A 1 88 ? -7.268 -5.478 15.996 1.00 91.75 88 PHE A N 1
ATOM 702 C CA . PHE A 1 88 ? -7.678 -4.876 14.731 1.00 91.75 88 PHE A CA 1
ATOM 703 C C . PHE A 1 88 ? -6.604 -3.939 14.156 1.00 91.75 88 PHE A C 1
ATOM 705 O O . PHE A 1 88 ? -6.353 -3.939 12.951 1.00 91.75 88 PHE A O 1
ATOM 712 N N . GLU A 1 89 ? -5.938 -3.153 15.000 1.00 93.12 89 GLU A N 1
ATOM 713 C CA . GLU A 1 89 ? -4.843 -2.284 14.572 1.00 93.12 89 GLU A CA 1
ATOM 714 C C . GLU A 1 89 ? -3.615 -3.057 14.096 1.00 93.12 89 GLU A C 1
ATOM 716 O O . GLU A 1 89 ? -2.976 -2.596 13.148 1.00 93.12 89 GLU A O 1
ATOM 721 N N . SER A 1 90 ? -3.315 -4.216 14.688 1.00 94.12 90 SER A N 1
ATOM 722 C CA . SER A 1 90 ? -2.274 -5.121 14.189 1.00 94.12 90 SER A CA 1
ATOM 723 C C . SER A 1 90 ? -2.604 -5.627 12.785 1.00 94.12 90 SER A C 1
ATOM 725 O O . SER A 1 90 ? -1.756 -5.553 11.904 1.00 94.12 90 SER A O 1
ATOM 727 N N . LYS A 1 91 ? -3.862 -5.999 12.512 1.00 92.94 91 LYS A N 1
ATOM 728 C CA . LYS A 1 91 ? -4.282 -6.388 11.151 1.00 92.94 91 LYS A CA 1
ATOM 729 C C . LYS A 1 91 ? -4.132 -5.254 10.130 1.00 92.94 91 LYS A C 1
ATOM 731 O O . LYS A 1 91 ? -3.861 -5.506 8.959 1.00 92.94 91 LYS A O 1
ATOM 736 N N . ILE A 1 92 ? -4.310 -3.995 10.548 1.00 93.81 92 ILE A N 1
ATOM 737 C CA . ILE A 1 92 ? -4.040 -2.835 9.680 1.00 93.81 92 ILE A CA 1
ATOM 738 C C . ILE A 1 92 ? -2.542 -2.722 9.367 1.00 93.81 92 ILE A C 1
ATOM 740 O O . ILE A 1 92 ? -2.190 -2.351 8.247 1.00 93.81 92 ILE A O 1
ATOM 744 N N . ASP A 1 93 ? -1.668 -3.020 10.330 1.00 95.38 93 ASP A N 1
ATOM 745 C CA . ASP A 1 93 ? -0.222 -3.028 10.091 1.00 95.38 93 ASP A CA 1
ATOM 746 C C . ASP A 1 93 ? 0.167 -4.136 9.107 1.00 95.38 93 ASP A C 1
ATOM 748 O O . ASP A 1 93 ? 0.889 -3.863 8.149 1.00 95.38 93 ASP A O 1
ATOM 752 N N . ASP A 1 94 ? -0.391 -5.338 9.266 1.00 93.50 94 ASP A N 1
ATOM 753 C CA . ASP A 1 94 ? -0.180 -6.455 8.336 1.00 93.50 94 ASP A CA 1
ATOM 754 C C . ASP A 1 94 ? -0.647 -6.101 6.916 1.00 93.50 94 ASP A C 1
ATOM 756 O O . ASP A 1 94 ? 0.062 -6.333 5.936 1.00 93.50 94 ASP A O 1
ATOM 760 N N . LEU A 1 95 ? -1.807 -5.445 6.793 1.00 93.12 95 LEU A N 1
ATOM 761 C CA . LEU A 1 95 ? -2.316 -4.935 5.518 1.00 93.12 95 LEU A CA 1
ATOM 762 C C . LEU A 1 95 ? -1.357 -3.919 4.880 1.00 93.12 95 LEU A C 1
ATOM 764 O O . LEU A 1 95 ? -1.198 -3.905 3.659 1.00 93.12 95 LEU A O 1
ATOM 768 N N . ALA A 1 96 ? -0.731 -3.058 5.684 1.00 94.62 96 ALA A N 1
ATOM 769 C CA . ALA A 1 96 ? 0.230 -2.078 5.191 1.00 94.62 96 ALA A CA 1
ATOM 770 C C . ALA A 1 96 ? 1.530 -2.734 4.705 1.00 94.62 96 ALA A C 1
ATOM 772 O O . ALA A 1 96 ? 2.078 -2.294 3.694 1.00 94.62 96 ALA A O 1
ATOM 773 N N . LEU A 1 97 ? 2.002 -3.782 5.385 1.00 95.44 97 LEU A N 1
ATOM 774 C CA . LEU A 1 97 ? 3.156 -4.574 4.949 1.00 95.44 97 LEU A CA 1
ATOM 775 C C . LEU A 1 97 ? 2.857 -5.309 3.639 1.00 95.44 97 LEU A C 1
ATOM 777 O O . LEU A 1 97 ? 3.610 -5.185 2.679 1.00 95.44 97 LEU A O 1
ATOM 781 N N . PHE A 1 98 ? 1.701 -5.962 3.549 1.00 93.50 98 PHE A N 1
ATOM 782 C CA . PHE A 1 98 ? 1.266 -6.622 2.321 1.00 93.50 98 PHE A CA 1
ATOM 783 C C . PHE A 1 98 ? 1.153 -5.640 1.139 1.00 93.50 98 PHE A C 1
ATOM 785 O O . PHE A 1 98 ? 1.637 -5.889 0.034 1.00 93.50 98 PHE A O 1
ATOM 792 N N . ALA A 1 99 ? 0.564 -4.465 1.374 1.00 94.19 99 ALA A N 1
ATOM 793 C CA . ALA A 1 99 ? 0.493 -3.397 0.380 1.00 94.19 99 ALA A CA 1
ATOM 794 C C . ALA A 1 99 ? 1.879 -2.871 -0.033 1.00 94.19 99 ALA A C 1
ATOM 796 O O . ALA A 1 99 ? 2.073 -2.466 -1.182 1.00 94.19 99 ALA A O 1
ATOM 797 N N . PHE A 1 100 ? 2.846 -2.868 0.885 1.00 96.69 100 PHE A N 1
ATOM 798 C CA . PHE A 1 100 ? 4.220 -2.481 0.594 1.00 96.69 100 PHE A CA 1
ATOM 799 C C . PHE A 1 100 ? 4.899 -3.464 -0.366 1.00 96.69 100 PHE A C 1
ATOM 801 O O . PHE A 1 100 ? 5.543 -3.011 -1.313 1.00 96.69 100 PHE A O 1
ATOM 808 N N . ASP A 1 101 ? 4.685 -4.771 -0.212 1.00 95.56 101 ASP A N 1
ATOM 809 C CA . ASP A 1 101 ? 5.229 -5.775 -1.137 1.00 95.56 101 ASP A CA 1
ATOM 810 C C . ASP A 1 101 ? 4.695 -5.575 -2.564 1.00 95.56 101 ASP A C 1
ATOM 812 O O . ASP A 1 101 ? 5.459 -5.549 -3.534 1.00 95.56 101 ASP A O 1
ATOM 816 N N . ILE A 1 102 ? 3.389 -5.312 -2.699 1.00 94.06 102 ILE A N 1
ATOM 817 C CA . ILE A 1 102 ? 2.760 -4.971 -3.986 1.00 94.06 102 ILE A CA 1
ATOM 818 C C . ILE A 1 102 ? 3.401 -3.715 -4.591 1.00 94.06 102 ILE A C 1
ATOM 820 O O . ILE A 1 102 ? 3.682 -3.657 -5.793 1.00 94.06 102 ILE A O 1
ATOM 824 N N . TYR A 1 103 ? 3.631 -2.693 -3.764 1.00 96.88 103 TYR A N 1
ATOM 825 C CA . TYR A 1 103 ? 4.250 -1.445 -4.194 1.00 96.88 103 TYR A CA 1
ATOM 826 C C . TYR A 1 103 ? 5.666 -1.678 -4.730 1.00 96.88 103 TYR A C 1
ATOM 828 O O . TYR A 1 103 ? 5.985 -1.198 -5.818 1.00 96.88 103 TYR A O 1
ATOM 836 N N . VAL A 1 104 ? 6.502 -2.416 -3.994 1.00 97.31 104 VAL A N 1
ATOM 837 C CA . VAL A 1 104 ? 7.888 -2.705 -4.388 1.00 97.31 104 VAL A CA 1
ATOM 838 C C . VAL A 1 104 ? 7.920 -3.483 -5.699 1.00 97.31 104 VAL A C 1
ATOM 840 O O . VAL A 1 104 ? 8.567 -3.025 -6.639 1.00 97.31 104 VAL A O 1
ATOM 843 N N . LYS A 1 105 ? 7.123 -4.552 -5.819 1.00 95.81 105 LYS A N 1
ATOM 844 C CA . LYS A 1 105 ? 6.989 -5.344 -7.054 1.00 95.81 105 LYS A CA 1
ATOM 845 C C . LYS A 1 105 ? 6.604 -4.473 -8.254 1.00 95.81 105 LYS A C 1
ATOM 847 O O . LYS A 1 105 ? 7.176 -4.591 -9.334 1.00 95.81 105 LYS A O 1
ATOM 852 N N . CYS A 1 106 ? 5.669 -3.539 -8.069 1.00 95.69 106 CYS A N 1
ATOM 853 C CA . CYS A 1 106 ? 5.279 -2.602 -9.124 1.00 95.69 106 CYS A CA 1
ATOM 854 C C . CYS A 1 106 ? 6.419 -1.633 -9.495 1.00 95.69 106 CYS A C 1
ATOM 856 O O . CYS A 1 106 ? 6.641 -1.352 -10.674 1.00 95.69 106 CYS A O 1
ATOM 858 N N . ARG A 1 107 ? 7.169 -1.126 -8.510 1.00 97.00 107 ARG A N 1
ATOM 859 C CA . ARG A 1 107 ? 8.311 -0.229 -8.748 1.00 97.00 107 ARG A CA 1
ATOM 860 C C . ARG A 1 107 ? 9.456 -0.917 -9.474 1.00 97.00 107 ARG A C 1
ATOM 862 O O . ARG A 1 107 ? 10.031 -0.299 -10.367 1.00 97.00 107 ARG A O 1
ATOM 869 N N . GLU A 1 108 ? 9.758 -2.160 -9.122 1.00 97.38 108 GLU A N 1
ATOM 870 C CA . GLU A 1 108 ? 10.757 -2.984 -9.808 1.00 97.38 108 GLU A CA 1
ATOM 871 C C . GLU A 1 108 ? 10.411 -3.123 -11.291 1.00 97.38 108 GLU A C 1
ATOM 873 O O . GLU A 1 108 ? 11.207 -2.725 -12.140 1.00 97.38 108 GLU A O 1
ATOM 878 N N . GLN A 1 109 ? 9.174 -3.522 -11.603 1.00 96.69 109 GLN A N 1
ATOM 879 C CA . GLN A 1 109 ? 8.690 -3.625 -12.984 1.00 96.69 109 GLN A CA 1
ATOM 880 C C . GLN A 1 109 ? 8.800 -2.296 -13.749 1.00 96.69 109 GLN A C 1
ATOM 882 O O . GLN A 1 109 ? 9.236 -2.262 -14.899 1.00 96.69 109 GLN A O 1
ATOM 887 N N . ILE A 1 110 ? 8.441 -1.173 -13.117 1.00 95.88 110 ILE A N 1
ATOM 888 C CA . ILE A 1 110 ? 8.574 0.156 -13.735 1.00 95.88 110 ILE A CA 1
ATOM 889 C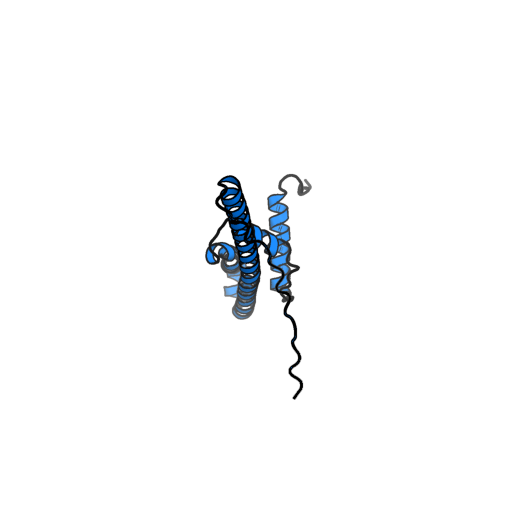 C . ILE A 1 110 ? 10.045 0.478 -14.044 1.00 95.88 110 ILE A C 1
ATOM 891 O O . ILE A 1 110 ? 10.341 1.066 -15.086 1.00 95.88 110 ILE A O 1
ATOM 895 N N . TYR A 1 111 ? 10.975 0.135 -13.154 1.00 96.00 111 TYR A N 1
ATOM 896 C CA . TYR A 1 111 ? 12.398 0.407 -13.358 1.00 96.00 111 TYR A CA 1
ATOM 897 C C . TYR A 1 111 ? 13.044 -0.499 -14.405 1.00 96.00 111 TYR A C 1
ATOM 899 O O . TYR A 1 111 ? 13.884 -0.019 -15.172 1.00 96.00 111 TYR A O 1
ATOM 907 N N . GLU A 1 112 ? 12.640 -1.765 -14.474 1.00 97.31 112 GLU A N 1
ATOM 908 C CA . GLU A 1 112 ? 13.043 -2.689 -15.537 1.00 97.31 112 GLU A CA 1
ATOM 909 C C . GLU A 1 112 ? 12.626 -2.144 -16.906 1.00 97.31 112 GLU A C 1
ATOM 911 O O . GLU A 1 112 ? 13.475 -1.947 -17.777 1.00 97.31 112 GLU A O 1
ATOM 916 N N . LEU A 1 113 ? 11.352 -1.759 -17.054 1.00 96.19 113 LEU A N 1
ATOM 917 C CA . LEU A 1 113 ? 10.826 -1.167 -18.289 1.00 96.19 113 LEU A CA 1
ATOM 918 C C . LEU A 1 113 ? 11.593 0.096 -18.701 1.00 96.19 113 LEU A C 1
ATOM 920 O O . LEU A 1 113 ? 11.985 0.233 -19.861 1.00 96.19 113 LEU A O 1
ATOM 924 N N . LYS A 1 114 ? 11.861 1.002 -17.752 1.00 94.38 114 LYS A N 1
ATOM 925 C CA . LYS A 1 114 ? 12.646 2.222 -18.011 1.00 94.38 114 LYS A CA 1
ATOM 926 C C . LYS A 1 114 ? 14.064 1.896 -18.473 1.00 94.38 114 LYS A C 1
ATOM 928 O O . LYS A 1 114 ? 14.590 2.541 -19.377 1.00 94.38 114 LYS A O 1
ATOM 933 N N . THR A 1 115 ? 14.694 0.904 -17.854 1.00 96.81 115 THR A N 1
ATOM 934 C CA . THR A 1 115 ? 16.062 0.496 -18.178 1.00 96.81 115 THR A CA 1
ATOM 935 C C . THR A 1 115 ? 16.139 -0.112 -19.577 1.00 96.81 115 THR A C 1
ATOM 937 O O . THR A 1 115 ? 17.046 0.216 -20.345 1.00 96.81 115 THR A O 1
ATOM 940 N N . ASP A 1 116 ? 15.181 -0.958 -19.943 1.00 96.56 116 ASP A N 1
ATOM 941 C CA . ASP A 1 116 ? 15.136 -1.575 -21.268 1.00 96.56 116 ASP A CA 1
ATOM 942 C C . ASP A 1 116 ? 14.809 -0.564 -22.371 1.00 96.56 116 ASP A C 1
ATOM 944 O O . ASP A 1 116 ? 15.410 -0.604 -23.451 1.00 96.56 116 ASP A O 1
ATOM 948 N N . GLU A 1 117 ? 13.947 0.412 -22.084 1.00 96.19 117 GLU A N 1
ATOM 949 C CA . GLU A 1 117 ? 13.704 1.541 -22.978 1.00 96.19 117 GLU A CA 1
ATOM 950 C C . GLU A 1 117 ? 14.984 2.361 -23.208 1.00 96.19 117 GLU A C 1
ATOM 952 O O . GLU A 1 117 ? 15.361 2.608 -24.358 1.00 96.19 117 GLU A O 1
ATOM 957 N N . LEU A 1 118 ? 15.723 2.696 -22.144 1.00 96.25 118 LEU A N 1
ATOM 958 C CA . LEU A 1 118 ? 16.994 3.422 -22.240 1.00 96.25 118 LEU A CA 1
ATOM 959 C C . LEU A 1 118 ? 18.046 2.661 -23.057 1.00 96.25 118 LEU A C 1
ATOM 961 O O . LEU A 1 118 ? 18.713 3.261 -23.907 1.00 96.25 118 LEU A O 1
ATOM 965 N N . LYS A 1 119 ? 18.181 1.342 -22.860 1.00 95.06 119 LYS A N 1
ATOM 966 C CA . LYS A 1 119 ? 19.073 0.495 -23.673 1.00 95.06 119 LYS A CA 1
ATOM 967 C C . LYS A 1 119 ? 18.677 0.542 -25.147 1.00 95.06 119 LYS A C 1
ATOM 969 O O . LYS A 1 119 ? 19.531 0.768 -26.005 1.00 95.06 119 LYS A O 1
ATOM 974 N N . ARG A 1 120 ? 17.384 0.383 -25.454 1.00 95.50 120 ARG A N 1
ATOM 975 C CA . ARG A 1 120 ? 16.861 0.402 -26.829 1.00 95.50 120 ARG A CA 1
ATOM 976 C C . ARG A 1 120 ? 17.082 1.754 -27.508 1.00 95.50 120 ARG A C 1
ATOM 978 O O . ARG A 1 120 ? 17.490 1.796 -28.673 1.00 95.50 120 ARG A O 1
ATOM 985 N N . MET A 1 121 ? 16.840 2.853 -26.794 1.00 95.31 121 MET A N 1
ATOM 986 C CA . MET A 1 121 ? 17.096 4.209 -27.283 1.00 95.31 121 MET A CA 1
ATOM 987 C C . MET A 1 121 ? 18.588 4.424 -27.556 1.00 95.31 121 MET A C 1
ATOM 989 O O . MET A 1 121 ? 18.949 4.872 -28.643 1.00 95.31 121 MET A O 1
ATOM 993 N N . THR A 1 122 ? 19.452 4.031 -26.617 1.00 94.06 122 THR A N 1
ATOM 994 C CA . THR A 1 122 ? 20.914 4.159 -26.737 1.00 94.06 122 THR A CA 1
ATOM 995 C C . THR A 1 122 ? 21.448 3.357 -27.921 1.00 94.06 122 THR A C 1
ATOM 997 O O . THR A 1 122 ? 22.167 3.900 -28.758 1.00 94.06 122 THR A O 1
ATOM 1000 N N . TYR A 1 123 ? 21.031 2.095 -28.055 1.00 92.88 123 TYR A N 1
ATOM 1001 C CA . TYR A 1 123 ? 21.374 1.251 -29.200 1.00 92.88 123 TYR A CA 1
ATOM 1002 C C . TYR A 1 123 ? 20.956 1.901 -30.527 1.00 92.88 123 TYR A C 1
ATOM 1004 O O . TYR A 1 123 ? 21.748 1.989 -31.466 1.00 92.88 123 TYR A O 1
ATOM 1012 N N . THR A 1 124 ? 19.727 2.421 -30.596 1.00 93.19 124 THR A N 1
ATOM 1013 C CA . THR A 1 124 ? 19.203 3.080 -31.801 1.00 93.19 124 THR A CA 1
ATOM 1014 C C . THR A 1 124 ? 20.012 4.327 -32.168 1.00 93.19 124 THR A C 1
ATOM 1016 O O . THR A 1 124 ? 20.282 4.553 -33.348 1.00 93.19 124 THR A O 1
ATOM 1019 N N . LEU A 1 125 ? 20.419 5.132 -31.181 1.00 95.19 125 LEU A N 1
ATOM 102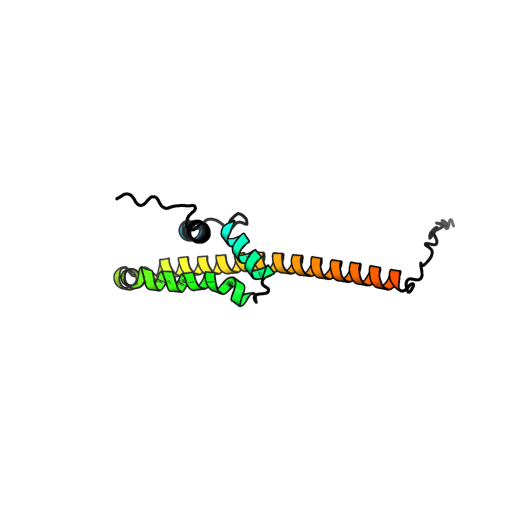0 C CA . LEU A 1 125 ? 21.242 6.325 -31.395 1.00 95.19 125 LEU A CA 1
ATOM 1021 C C . LEU A 1 125 ? 22.651 5.970 -31.880 1.00 95.19 125 LEU A C 1
ATOM 1023 O O . LEU A 1 125 ? 23.106 6.540 -32.870 1.00 95.19 125 LEU A O 1
ATOM 1027 N N . LE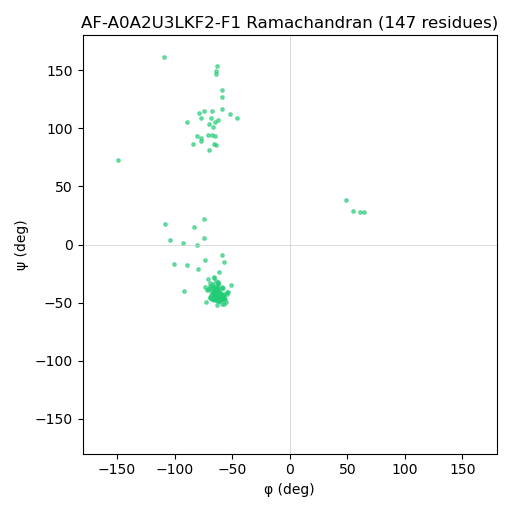U A 1 126 ? 23.313 4.999 -31.245 1.00 94.12 126 LEU A N 1
ATOM 1028 C CA . LEU A 1 126 ? 24.657 4.561 -31.640 1.00 94.12 126 LEU A CA 1
ATOM 1029 C C . LEU A 1 126 ? 24.668 3.953 -33.048 1.00 94.12 126 LEU A C 1
ATOM 1031 O O . LEU A 1 126 ? 25.566 4.248 -33.838 1.00 94.12 126 LEU A O 1
ATOM 1035 N N . LYS A 1 127 ? 23.635 3.175 -33.393 1.00 91.00 127 LYS A N 1
ATOM 1036 C CA . LYS A 1 127 ? 23.440 2.651 -34.750 1.00 91.00 127 LYS A CA 1
ATOM 1037 C C . LYS A 1 127 ? 23.270 3.777 -35.774 1.00 91.00 127 LYS A C 1
ATOM 1039 O O . LYS A 1 127 ? 23.926 3.758 -36.808 1.00 91.00 127 LYS A O 1
ATOM 1044 N N . LYS A 1 128 ? 22.430 4.781 -35.489 1.00 92.00 128 LYS A N 1
ATOM 1045 C CA . LYS A 1 128 ? 22.227 5.942 -36.380 1.00 92.00 128 LYS A CA 1
ATOM 1046 C C . LYS A 1 128 ? 23.482 6.801 -36.546 1.00 92.00 128 LYS A C 1
ATOM 1048 O O . LYS A 1 128 ? 23.672 7.379 -37.608 1.00 92.00 128 LYS A O 1
ATOM 1053 N N . ALA A 1 129 ? 24.323 6.878 -35.518 1.00 91.88 129 ALA A N 1
ATOM 1054 C CA . ALA A 1 129 ? 25.589 7.604 -35.558 1.00 91.88 129 ALA A CA 1
ATOM 1055 C C . ALA A 1 129 ? 26.726 6.819 -36.245 1.00 91.88 129 ALA A C 1
ATOM 1057 O O . ALA A 1 129 ? 27.840 7.327 -36.327 1.00 91.88 129 ALA A O 1
ATOM 1058 N N . ASN A 1 130 ? 26.467 5.591 -36.718 1.00 85.81 130 ASN A N 1
ATOM 1059 C CA . ASN A 1 130 ? 27.472 4.678 -37.270 1.00 85.81 130 ASN A CA 1
ATOM 1060 C C . ASN A 1 130 ? 28.645 4.403 -36.302 1.00 85.81 130 ASN A C 1
ATOM 1062 O O . ASN A 1 130 ? 29.769 4.149 -36.722 1.00 85.81 130 ASN A O 1
ATOM 1066 N N . LEU A 1 131 ? 28.375 4.478 -34.992 1.00 83.25 131 LEU A N 1
ATOM 1067 C CA . LEU A 1 131 ? 29.346 4.252 -33.911 1.00 83.25 131 LEU A CA 1
ATOM 1068 C C . LEU A 1 131 ? 29.349 2.796 -33.416 1.00 83.25 131 LEU A C 1
ATOM 1070 O O . LEU A 1 131 ? 30.071 2.455 -32.483 1.00 83.25 131 LEU A O 1
ATOM 1074 N N . MET A 1 132 ? 28.526 1.937 -34.016 1.00 71.19 132 MET A N 1
ATOM 1075 C CA . MET A 1 132 ? 28.522 0.498 -33.773 1.00 71.19 132 MET A CA 1
ATOM 1076 C C . MET A 1 132 ? 29.504 -0.162 -34.746 1.00 71.19 132 MET A C 1
ATOM 1078 O O . MET A 1 132 ? 29.196 -0.286 -35.928 1.00 71.19 132 MET A O 1
ATOM 1082 N N . TYR A 1 133 ? 30.675 -0.588 -34.267 1.00 66.19 133 TYR A N 1
ATOM 1083 C CA . TYR A 1 133 ? 31.466 -1.578 -34.999 1.00 66.19 133 TYR A CA 1
ATOM 1084 C C . TYR A 1 133 ? 30.775 -2.932 -34.826 1.00 66.19 133 TYR A C 1
ATOM 1086 O O . TYR A 1 133 ? 30.677 -3.43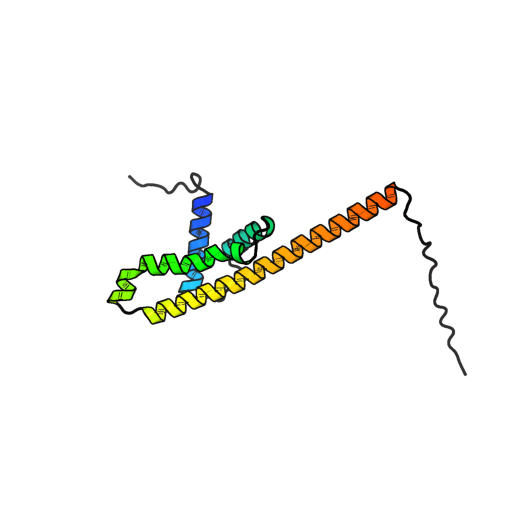8 -33.708 1.00 66.19 133 TYR A O 1
ATOM 1094 N N . GLU A 1 134 ? 30.265 -3.507 -35.916 1.00 61.12 134 GLU A N 1
ATOM 1095 C CA . GLU A 1 134 ? 29.864 -4.912 -35.927 1.00 61.12 134 GLU A CA 1
ATOM 1096 C C . GLU A 1 134 ? 31.127 -5.740 -35.667 1.00 61.12 134 GLU A C 1
ATOM 1098 O O . GLU A 1 134 ? 32.012 -5.812 -36.517 1.00 61.12 134 GLU A O 1
ATOM 1103 N N . ILE A 1 135 ? 31.256 -6.318 -34.469 1.00 56.94 135 ILE A N 1
ATOM 1104 C CA . ILE A 1 135 ? 32.236 -7.381 -34.245 1.00 56.94 135 ILE A CA 1
ATOM 1105 C C . ILE A 1 135 ? 31.727 -8.555 -35.087 1.00 56.94 135 ILE A C 1
ATOM 1107 O O . ILE A 1 135 ? 30.629 -9.044 -34.797 1.00 56.94 135 ILE A O 1
ATOM 1111 N N . PRO A 1 136 ? 32.450 -8.997 -36.133 1.00 45.00 136 PRO A N 1
ATOM 1112 C CA . PRO A 1 136 ? 32.032 -10.161 -36.890 1.00 45.00 136 PRO A CA 1
ATOM 1113 C C . PRO A 1 136 ? 31.960 -11.325 -35.910 1.00 45.00 136 PRO A C 1
ATOM 1115 O O . PRO A 1 136 ? 32.926 -11.579 -35.187 1.00 45.00 136 PRO A O 1
ATOM 1118 N N . ALA A 1 137 ? 30.819 -12.009 -35.865 1.00 48.00 137 ALA A N 1
ATOM 1119 C CA . ALA A 1 137 ? 30.704 -13.277 -35.168 1.00 48.00 137 ALA A CA 1
ATOM 1120 C C . ALA A 1 137 ? 31.620 -14.279 -35.885 1.00 48.00 137 ALA A C 1
ATOM 1122 O O . ALA A 1 137 ? 31.205 -14.967 -36.810 1.00 48.00 137 ALA A O 1
ATOM 1123 N N . GLN A 1 138 ? 32.900 -14.302 -35.519 1.00 44.16 138 GLN A N 1
ATOM 1124 C CA . GLN A 1 138 ? 33.758 -15.430 -35.826 1.00 44.16 138 GLN A CA 1
ATOM 1125 C C . GLN A 1 138 ? 33.230 -16.579 -34.980 1.00 44.16 138 GLN A C 1
ATOM 1127 O O . GLN A 1 138 ? 33.303 -16.545 -33.751 1.00 44.16 138 GLN A O 1
ATOM 1132 N N . GLU A 1 139 ? 32.608 -17.539 -35.660 1.00 43.22 139 GLU A N 1
ATOM 1133 C CA . GLU A 1 139 ? 32.251 -18.839 -35.115 1.00 43.22 139 GLU A CA 1
ATOM 1134 C C . GLU A 1 139 ? 33.467 -19.380 -34.361 1.00 43.22 139 GLU A C 1
ATOM 1136 O O . GLU A 1 139 ? 34.496 -19.715 -34.949 1.00 43.22 139 GLU A O 1
ATOM 1141 N N . PHE A 1 140 ? 33.373 -19.417 -33.033 1.00 43.78 140 PHE A N 1
ATOM 1142 C CA . PHE A 1 140 ? 34.312 -20.169 -32.221 1.00 43.78 140 PHE A CA 1
ATOM 1143 C C . PHE A 1 140 ? 34.025 -21.653 -32.473 1.00 43.78 140 PHE A C 1
ATOM 1145 O O . PHE A 1 140 ? 33.319 -22.301 -31.702 1.00 43.78 140 PHE A O 1
ATOM 1152 N N . GLU A 1 141 ? 34.553 -22.197 -33.572 1.00 42.25 141 GLU A N 1
ATOM 1153 C CA . GLU A 1 141 ? 34.749 -23.637 -33.703 1.00 42.25 141 GLU A CA 1
ATOM 1154 C C . GLU A 1 141 ? 35.781 -24.055 -32.653 1.00 42.25 141 GLU A C 1
ATOM 1156 O O . GLU A 1 141 ? 36.996 -24.005 -32.861 1.00 42.25 141 GLU A O 1
ATOM 1161 N N . VAL A 1 142 ? 35.291 -24.465 -31.485 1.00 45.53 142 VAL A N 1
ATOM 1162 C CA . VAL A 1 142 ? 36.090 -25.231 -30.535 1.00 45.53 142 VAL A CA 1
ATOM 1163 C C . VAL A 1 142 ? 36.350 -26.588 -31.186 1.00 45.53 142 VAL A C 1
ATOM 1165 O O . VAL A 1 142 ? 35.525 -27.497 -31.115 1.00 45.53 142 VAL A O 1
ATOM 1168 N N . LYS A 1 143 ? 37.494 -26.727 -31.864 1.00 42.88 143 LYS A N 1
ATOM 1169 C CA . LYS A 1 143 ? 38.032 -28.044 -32.208 1.00 42.88 143 LYS A CA 1
ATOM 1170 C C . LYS A 1 143 ? 38.436 -28.728 -30.913 1.00 42.88 143 LYS A C 1
ATOM 1172 O O . LYS A 1 143 ? 39.494 -28.443 -30.357 1.00 42.88 143 LYS A O 1
ATOM 1177 N N . ASP A 1 144 ? 37.581 -29.634 -30.465 1.00 48.84 144 ASP A N 1
ATOM 1178 C CA . ASP A 1 144 ? 37.900 -30.622 -29.447 1.00 48.84 144 ASP A CA 1
ATOM 1179 C C . ASP A 1 144 ? 38.964 -31.574 -30.022 1.00 48.84 144 ASP A C 1
ATOM 1181 O O . ASP A 1 144 ? 38.672 -32.579 -30.673 1.00 48.84 144 ASP A O 1
ATOM 1185 N N . GLN A 1 145 ? 40.237 -31.191 -29.896 1.00 43.72 145 GLN A N 1
ATOM 1186 C CA . GLN A 1 145 ? 41.343 -32.117 -30.090 1.00 43.72 145 GLN A CA 1
ATOM 1187 C C . GLN A 1 145 ? 41.440 -32.976 -28.834 1.00 43.72 145 GLN A C 1
ATOM 1189 O O . GLN A 1 145 ? 42.129 -32.632 -27.875 1.00 43.72 145 GLN A O 1
ATOM 1194 N N . GLY A 1 146 ? 40.739 -34.110 -28.870 1.00 47.94 146 GLY A N 1
ATOM 1195 C CA . GLY A 1 146 ? 40.947 -35.205 -27.938 1.00 47.94 146 GLY A CA 1
ATOM 1196 C C . GLY A 1 146 ? 42.427 -35.578 -27.897 1.00 47.94 146 GLY A C 1
ATOM 1197 O O . GLY A 1 146 ? 42.988 -36.081 -28.873 1.00 47.94 146 GLY A O 1
ATOM 1198 N N . CYS A 1 147 ? 43.064 -35.318 -26.759 1.00 40.50 147 CYS A N 1
ATOM 1199 C CA . CYS A 1 147 ? 44.403 -35.798 -26.474 1.00 40.50 147 CYS A CA 1
ATOM 1200 C C . CYS A 1 147 ? 44.287 -37.259 -26.016 1.00 40.50 147 CYS A C 1
ATOM 1202 O O . CYS A 1 147 ? 44.025 -37.542 -24.850 1.00 40.50 147 CYS A O 1
ATOM 1204 N N . ASN A 1 148 ? 44.425 -38.182 -26.969 1.00 45.09 148 ASN A N 1
ATOM 1205 C CA . ASN A 1 148 ? 44.820 -39.560 -26.698 1.00 45.09 148 ASN A CA 1
ATOM 1206 C C . ASN A 1 148 ? 46.338 -39.584 -26.490 1.00 45.09 148 ASN A C 1
ATOM 1208 O O . ASN A 1 148 ? 47.067 -39.356 -27.458 1.00 45.09 148 ASN A O 1
ATOM 1212 N N . SER A 1 149 ? 46.794 -39.891 -25.273 1.00 49.12 149 SER A N 1
ATOM 1213 C CA . SER A 1 149 ? 47.928 -40.782 -24.937 1.00 49.12 149 SER A CA 1
ATOM 1214 C C . SER A 1 149 ? 48.145 -40.799 -23.428 1.00 49.12 149 SER A C 1
ATOM 1216 O O . SER A 1 149 ? 48.357 -39.706 -22.860 1.00 49.12 149 SER A O 1
#

Secondary structure (DSSP, 8-state):
------TTT-HHHHHHHHHHHHHHHHHHHT----TT-HHHHHHHHHHHHTT--HHHHHHHHHHHHHHHHHHTHHHHHHH-THHHHHHHHHHHHHHHHHHHHHHHHHHHHHHHHHHHHHHHHHHHHHHHTT-------------------

Organism: NCBI:txid2043169

Nearest PDB structures (foldseek):
  9csi-assembly1_A  TM=3.830E-01  e=6.270E+00  Acinetobacter baumannii

Solvent-accessible surface area (backbone atoms only — not comparable to full-atom values): 8882 Å² total; per-residue (Å²): 134,87,80,73,79,57,70,78,81,43,50,68,60,50,54,51,52,53,35,54,46,55,53,49,50,36,58,73,70,66,52,81,92,54,92,82,44,62,51,62,52,52,57,35,47,54,32,43,75,68,66,48,53,73,68,68,56,42,47,70,54,62,47,48,56,56,54,50,51,68,74,38,47,66,51,44,72,74,67,62,43,57,65,64,51,50,57,47,48,50,47,45,49,53,51,41,52,56,49,44,54,55,29,51,57,48,43,51,54,53,50,50,54,52,51,54,50,51,52,54,51,50,51,52,50,36,54,75,68,68,69,61,78,81,75,78,84,70,78,80,76,78,76,82,75,79,82,85,129

Radius of gyration: 27.11 Å; Cα contacts (8 Å, |Δi|>4): 64; chains: 1; bounding box: 87×50×65 Å